Protein AF-A0A954BZ10-F1 (afdb_monomer_lite)

Structure (mmCIF, N/CA/C/O backbone):
data_AF-A0A954BZ10-F1
#
_entry.id   AF-A0A954BZ10-F1
#
loop_
_atom_site.group_PDB
_atom_site.id
_atom_site.type_symbol
_atom_site.label_atom_id
_atom_site.label_alt_id
_atom_site.label_comp_id
_atom_site.label_asym_id
_atom_site.label_entity_id
_atom_site.label_seq_id
_atom_site.pdbx_PDB_ins_code
_atom_site.Cartn_x
_atom_site.Cartn_y
_atom_site.Cartn_z
_atom_site.occupancy
_atom_site.B_iso_or_equiv
_atom_site.auth_seq_id
_atom_site.auth_comp_id
_atom_site.auth_asym_id
_atom_site.auth_atom_id
_atom_site.pdbx_PDB_model_num
ATOM 1 N N . ALA A 1 1 ? 4.985 4.394 29.159 1.00 48.72 1 ALA A N 1
ATOM 2 C CA . ALA A 1 1 ? 4.349 4.623 27.845 1.00 48.72 1 ALA A CA 1
ATOM 3 C C . ALA A 1 1 ? 5.362 4.494 26.701 1.00 48.72 1 ALA A C 1
ATOM 5 O O . ALA A 1 1 ? 5.058 3.805 25.740 1.00 48.72 1 ALA A O 1
ATOM 6 N N . GLU A 1 2 ? 6.576 5.050 26.818 1.00 39.31 2 GLU A N 1
ATOM 7 C CA . GLU A 1 2 ? 7.613 4.989 25.761 1.00 39.31 2 GLU A CA 1
ATOM 8 C C . GLU A 1 2 ? 8.123 3.576 25.414 1.00 39.31 2 GLU A C 1
ATOM 10 O O . GLU A 1 2 ? 8.458 3.310 24.263 1.00 39.31 2 GLU A O 1
ATOM 15 N N . SER A 1 3 ? 8.128 2.631 26.361 1.00 45.53 3 SER A N 1
ATOM 16 C CA . SER A 1 3 ? 8.615 1.262 26.116 1.00 45.53 3 SER A CA 1
ATOM 17 C C . SER A 1 3 ? 7.683 0.403 25.253 1.00 45.53 3 SER A C 1
ATOM 19 O O . SER A 1 3 ? 8.155 -0.507 24.574 1.00 45.53 3 SER A O 1
ATOM 21 N N . ALA A 1 4 ? 6.377 0.691 25.245 1.00 46.66 4 ALA A N 1
ATOM 22 C CA . ALA A 1 4 ? 5.392 -0.079 24.484 1.00 46.66 4 ALA A CA 1
ATOM 23 C C . ALA A 1 4 ? 5.441 0.253 22.983 1.00 46.66 4 ALA A C 1
ATOM 25 O O . ALA A 1 4 ? 5.361 -0.649 22.156 1.00 46.66 4 ALA A O 1
ATOM 26 N N . GLY A 1 5 ? 5.649 1.528 22.630 1.00 39.06 5 GLY A N 1
ATOM 27 C CA . GLY A 1 5 ? 5.794 1.959 21.233 1.00 39.06 5 GLY A CA 1
ATOM 28 C C . GLY A 1 5 ? 7.069 1.424 20.572 1.00 39.06 5 GLY A C 1
ATOM 29 O O . GLY A 1 5 ? 7.036 1.007 19.418 1.00 39.06 5 GLY A O 1
ATOM 30 N N . LEU A 1 6 ? 8.175 1.354 21.324 1.00 46.19 6 LEU A N 1
ATOM 31 C CA . LEU A 1 6 ? 9.434 0.758 20.858 1.00 46.19 6 LEU A CA 1
ATOM 32 C C . LEU A 1 6 ? 9.328 -0.762 20.659 1.00 46.19 6 LEU A C 1
ATOM 34 O O . LEU A 1 6 ? 9.855 -1.281 19.677 1.00 46.19 6 LEU A O 1
ATOM 38 N N . GLN A 1 7 ? 8.620 -1.469 21.546 1.00 48.34 7 GLN A N 1
ATOM 39 C CA . GLN A 1 7 ? 8.365 -2.907 21.390 1.00 48.34 7 GLN A CA 1
ATOM 40 C C . GLN A 1 7 ? 7.440 -3.211 20.210 1.00 48.34 7 GLN A C 1
ATOM 42 O O . GLN A 1 7 ? 7.713 -4.153 19.469 1.00 48.34 7 GLN A O 1
ATOM 47 N N . LEU A 1 8 ? 6.399 -2.397 19.993 1.00 51.78 8 LEU A N 1
ATOM 48 C CA . LEU A 1 8 ? 5.546 -2.523 18.810 1.00 51.78 8 LEU A CA 1
ATOM 49 C C . LEU A 1 8 ? 6.358 -2.285 17.532 1.00 51.78 8 LEU A C 1
ATOM 51 O O . LEU A 1 8 ? 6.256 -3.060 16.592 1.00 51.78 8 LEU A O 1
ATOM 55 N N . GLY A 1 9 ? 7.211 -1.256 17.518 1.00 50.16 9 GLY A N 1
ATOM 56 C CA . GLY A 1 9 ? 8.093 -0.964 16.390 1.00 50.16 9 GLY A CA 1
ATOM 57 C C . GLY A 1 9 ? 9.025 -2.129 16.049 1.00 50.16 9 GLY A C 1
ATOM 58 O O . GLY A 1 9 ? 9.097 -2.523 14.891 1.00 50.16 9 GLY A O 1
ATOM 59 N N . LEU A 1 10 ? 9.696 -2.716 17.046 1.00 55.81 10 LEU A N 1
ATOM 60 C CA . LEU A 1 10 ? 10.582 -3.874 16.856 1.00 55.81 10 LEU A CA 1
ATOM 61 C C . LEU A 1 10 ? 9.827 -5.116 16.357 1.00 55.81 10 LEU A C 1
ATOM 63 O O . LEU A 1 10 ? 10.264 -5.738 15.394 1.00 55.81 10 LEU A O 1
ATOM 67 N N . PHE A 1 11 ? 8.666 -5.428 16.942 1.00 58.47 11 PHE A N 1
ATOM 68 C CA . PHE A 1 11 ? 7.825 -6.548 16.506 1.00 58.47 11 PHE A CA 1
ATOM 69 C C . PHE A 1 11 ? 7.334 -6.379 15.061 1.00 58.47 11 PHE A C 1
ATOM 71 O O . PHE A 1 11 ? 7.326 -7.329 14.280 1.00 58.47 11 PHE A O 1
ATOM 78 N N . LEU A 1 12 ? 6.964 -5.152 14.686 1.00 57.97 12 LEU A N 1
ATOM 79 C CA . LEU A 1 12 ? 6.548 -4.823 13.328 1.00 57.97 12 LEU A CA 1
ATOM 80 C C . LEU A 1 12 ? 7.692 -4.979 12.331 1.00 57.97 12 LEU A C 1
ATOM 82 O O . LEU A 1 12 ? 7.481 -5.531 11.256 1.00 57.97 12 LEU A O 1
ATOM 86 N N . TRP A 1 13 ? 8.905 -4.554 12.685 1.00 58.84 13 TRP A N 1
ATOM 87 C CA . TRP A 1 13 ? 10.073 -4.742 11.826 1.00 58.84 13 TRP A CA 1
ATOM 88 C C . TRP A 1 13 ? 10.462 -6.212 11.670 1.00 58.84 13 TRP A C 1
ATOM 90 O O . TRP A 1 13 ? 10.790 -6.624 10.559 1.00 58.84 13 TRP A O 1
ATOM 100 N N . ASP A 1 14 ? 10.370 -7.013 12.730 1.00 64.19 14 ASP A N 1
ATOM 101 C CA . ASP A 1 14 ? 10.612 -8.456 12.652 1.00 64.19 14 ASP A CA 1
ATOM 102 C C . ASP A 1 14 ? 9.588 -9.157 11.748 1.00 64.19 14 ASP A C 1
ATOM 104 O O . ASP A 1 14 ? 9.970 -9.975 10.909 1.00 64.19 14 ASP A O 1
ATOM 108 N N . GLU A 1 15 ? 8.305 -8.793 11.836 1.00 63.66 15 GLU A N 1
ATOM 109 C CA . GLU A 1 15 ? 7.273 -9.346 10.952 1.00 63.66 15 GLU A CA 1
ATOM 110 C C . GLU A 1 15 ? 7.450 -8.873 9.499 1.00 63.66 15 GLU A C 1
ATOM 112 O O . GLU A 1 15 ? 7.326 -9.673 8.572 1.00 63.66 15 GLU A O 1
ATOM 117 N N . ILE A 1 16 ? 7.830 -7.612 9.268 1.00 62.31 16 ILE A N 1
ATOM 118 C CA . ILE A 1 16 ? 8.177 -7.104 7.930 1.00 62.31 16 ILE A CA 1
ATOM 119 C C . ILE A 1 16 ? 9.357 -7.887 7.344 1.00 62.31 16 ILE A C 1
ATOM 121 O O . ILE A 1 16 ? 9.285 -8.343 6.202 1.00 62.31 16 ILE A O 1
ATOM 125 N N . ASN A 1 17 ? 10.419 -8.099 8.126 1.00 64.62 17 ASN A N 1
ATOM 126 C CA . ASN A 1 17 ? 11.594 -8.866 7.707 1.00 64.62 17 ASN A CA 1
ATOM 127 C C . ASN A 1 17 ? 11.243 -10.334 7.424 1.00 64.62 17 ASN A C 1
ATOM 129 O O . ASN A 1 17 ? 11.745 -10.923 6.462 1.00 64.62 17 ASN A O 1
ATOM 133 N N . ARG A 1 18 ? 10.349 -10.927 8.221 1.00 65.75 18 ARG A N 1
ATOM 134 C CA . ARG A 1 18 ? 9.845 -12.291 8.020 1.00 65.75 18 ARG A CA 1
ATOM 135 C C . ARG A 1 18 ? 9.029 -12.415 6.733 1.00 65.75 18 ARG A C 1
ATOM 137 O O . ARG A 1 18 ? 9.209 -13.381 5.988 1.00 65.75 18 ARG A O 1
ATOM 144 N N . LEU A 1 19 ? 8.165 -11.441 6.449 1.00 61.50 19 LEU A N 1
ATOM 145 C CA . LEU A 1 19 ? 7.379 -11.385 5.214 1.00 61.50 19 LEU A CA 1
ATOM 146 C C . LEU A 1 19 ? 8.271 -11.172 3.983 1.00 61.50 19 LEU A C 1
ATOM 148 O O . LEU A 1 19 ? 8.040 -11.800 2.949 1.00 61.50 19 LEU A O 1
ATOM 152 N N . ASP A 1 20 ? 9.319 -10.358 4.111 1.00 61.06 20 ASP A N 1
ATOM 153 C CA . ASP A 1 20 ? 10.279 -10.095 3.039 1.00 61.0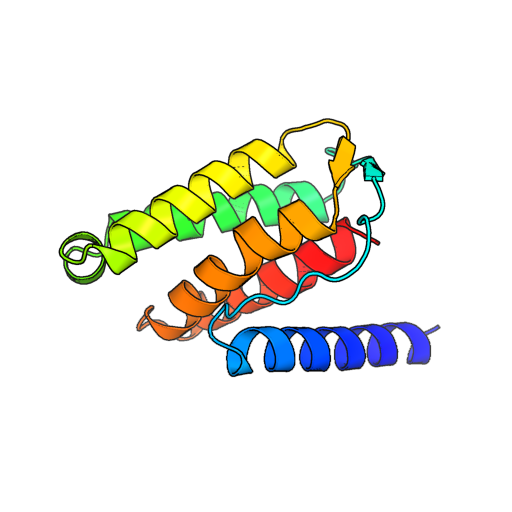6 20 ASP A CA 1
ATOM 154 C C . ASP A 1 20 ? 11.163 -11.315 2.712 1.00 61.06 20 ASP A C 1
ATOM 156 O O . ASP A 1 20 ? 11.442 -11.605 1.547 1.00 61.06 20 ASP A O 1
ATOM 160 N N . SER A 1 21 ? 11.555 -12.076 3.739 1.00 57.91 21 SER A N 1
ATOM 161 C CA . SER A 1 21 ? 12.445 -13.241 3.611 1.00 57.91 21 SER A CA 1
ATOM 162 C C . SER A 1 21 ? 11.772 -14.462 2.971 1.00 57.91 21 SER A C 1
ATOM 164 O O . SER A 1 21 ? 12.443 -15.276 2.340 1.00 57.91 21 SER A O 1
ATOM 166 N N . ASN A 1 22 ? 10.447 -14.597 3.096 1.00 53.66 22 ASN A N 1
ATOM 167 C CA . ASN A 1 22 ? 9.712 -15.771 2.609 1.00 53.66 22 ASN A CA 1
ATOM 168 C C . ASN A 1 22 ? 9.197 -15.653 1.164 1.00 53.66 22 ASN A C 1
ATOM 170 O O . ASN A 1 22 ? 8.545 -16.578 0.674 1.00 53.66 22 ASN A O 1
ATOM 174 N N . GLY A 1 23 ? 9.464 -14.546 0.459 1.00 48.47 23 GLY A N 1
ATOM 175 C CA . GLY A 1 23 ? 9.157 -14.413 -0.973 1.00 48.47 23 GLY A CA 1
ATOM 176 C C . GLY A 1 23 ? 7.693 -14.694 -1.349 1.00 48.47 23 GLY A C 1
ATOM 177 O O . GLY A 1 23 ? 7.422 -15.141 -2.461 1.00 48.47 23 GLY A O 1
ATOM 178 N N . GLY A 1 24 ? 6.751 -14.495 -0.420 1.00 51.91 24 GLY A N 1
ATOM 179 C CA . GLY A 1 24 ? 5.326 -14.764 -0.631 1.00 51.91 24 GLY A CA 1
ATOM 180 C C . GLY A 1 24 ? 4.922 -16.245 -0.678 1.00 51.91 24 GLY A C 1
ATOM 181 O O . GLY A 1 24 ? 3.781 -16.536 -1.036 1.00 51.91 24 GLY A O 1
ATOM 182 N N . LYS A 1 25 ? 5.797 -17.196 -0.317 1.00 42.25 25 LYS A N 1
ATOM 183 C CA . LYS A 1 25 ? 5.423 -18.618 -0.266 1.00 42.25 25 LYS A CA 1
ATOM 184 C C . LYS A 1 25 ? 4.582 -18.924 0.973 1.00 42.25 25 LYS A C 1
ATOM 186 O O . LYS A 1 25 ? 5.099 -19.154 2.060 1.00 42.25 25 LYS A O 1
ATOM 191 N N . GLU A 1 26 ? 3.272 -18.880 0.744 1.00 48.38 26 GLU A N 1
ATOM 192 C CA . GLU A 1 26 ? 2.222 -19.684 1.375 1.00 48.38 26 GLU A CA 1
ATOM 193 C C . GLU A 1 26 ? 2.393 -19.918 2.883 1.00 48.38 26 GLU A C 1
ATOM 195 O O . GLU A 1 26 ? 2.606 -21.025 3.370 1.00 48.38 26 GLU A O 1
ATOM 200 N N . HIS A 1 27 ? 2.246 -18.840 3.649 1.00 43.09 27 HIS A N 1
ATOM 201 C CA . HIS A 1 27 ? 1.807 -18.968 5.027 1.00 43.09 27 HIS A CA 1
ATOM 202 C C . HIS A 1 27 ? 0.275 -18.903 5.002 1.00 43.09 27 HIS A C 1
ATOM 204 O O . HIS A 1 27 ? -0.300 -17.887 4.601 1.00 43.09 27 HIS A O 1
ATOM 210 N N . VAL A 1 28 ? -0.398 -19.967 5.440 1.00 48.97 28 VAL A N 1
ATOM 211 C CA . VAL A 1 28 ? -1.806 -19.900 5.853 1.00 48.97 28 VAL A CA 1
ATOM 212 C C . VAL A 1 28 ? -1.837 -19.707 7.377 1.00 48.97 28 VAL A C 1
ATOM 214 O O . VAL A 1 28 ? -2.000 -20.691 8.090 1.00 48.97 28 VAL A O 1
ATOM 217 N N . PRO A 1 29 ? -1.636 -18.493 7.935 1.00 48.31 29 PRO A N 1
ATOM 218 C CA . PRO A 1 29 ? -1.927 -18.252 9.341 1.00 48.31 29 PRO A CA 1
ATOM 219 C C . PRO A 1 29 ? -3.345 -17.695 9.498 1.00 48.31 29 PRO A C 1
ATOM 221 O O . PRO A 1 29 ? -3.833 -17.005 8.607 1.00 48.31 29 PRO A O 1
ATOM 224 N N . GLU A 1 30 ? -3.953 -18.063 10.623 1.00 51.00 30 GLU A N 1
ATOM 225 C CA . GLU A 1 30 ? -5.163 -17.590 11.313 1.00 51.00 30 GLU A CA 1
ATOM 226 C C . GLU A 1 30 ? -6.214 -16.779 10.538 1.00 51.00 30 GLU A C 1
ATOM 228 O O . GLU A 1 30 ? -5.928 -15.824 9.819 1.00 51.00 30 GLU A O 1
ATOM 233 N N . ILE A 1 31 ? -7.480 -17.149 10.765 1.00 55.75 31 ILE A N 1
ATOM 234 C CA . ILE A 1 31 ? -8.673 -16.370 10.421 1.00 55.75 31 ILE A CA 1
ATOM 235 C C . ILE A 1 31 ? -8.450 -14.949 10.959 1.00 55.75 31 ILE A C 1
ATOM 237 O O . ILE A 1 31 ? -8.635 -14.704 12.147 1.00 55.75 31 ILE A O 1
ATOM 241 N N . GLY A 1 32 ? -7.958 -14.044 10.106 1.00 62.50 32 GLY A N 1
ATOM 242 C CA . GLY A 1 32 ? -7.517 -12.722 10.546 1.00 62.50 32 GLY A CA 1
ATOM 243 C C . GLY A 1 32 ? -8.663 -11.976 11.220 1.00 62.50 32 GLY A C 1
ATOM 244 O O . GLY A 1 32 ? -9.826 -12.155 10.840 1.00 62.50 32 GLY A O 1
ATOM 245 N N . ARG A 1 33 ? -8.355 -11.140 12.212 1.00 85.00 33 ARG A N 1
ATOM 246 C CA . ARG A 1 33 ? -9.372 -10.316 12.864 1.00 85.00 33 ARG A CA 1
ATOM 247 C C . ARG A 1 33 ? -10.037 -9.404 11.831 1.00 85.00 33 ARG A C 1
ATOM 249 O O . ARG A 1 33 ? -9.371 -8.816 10.977 1.00 85.00 33 ARG A O 1
ATOM 256 N N . VAL A 1 34 ? -11.361 -9.285 11.914 1.00 89.25 34 VAL A N 1
ATOM 257 C CA . VAL A 1 34 ? -12.093 -8.240 11.193 1.00 89.25 34 VAL A CA 1
ATOM 258 C C . VAL A 1 34 ? -12.006 -6.960 12.016 1.00 89.25 34 VAL A C 1
ATOM 260 O O . VAL A 1 34 ? -12.414 -6.942 13.179 1.00 89.25 34 VAL A O 1
ATOM 263 N N . VAL A 1 35 ? -11.453 -5.908 11.424 1.00 90.31 35 VAL A N 1
ATOM 264 C CA . VAL A 1 35 ? -11.263 -4.598 12.056 1.00 90.31 35 VAL A CA 1
ATOM 265 C C . VAL A 1 35 ? -12.060 -3.539 11.308 1.00 90.31 35 VAL A C 1
ATOM 267 O O . VAL A 1 35 ? -12.162 -3.588 10.083 1.00 90.31 35 VAL A O 1
ATOM 270 N N . ALA A 1 36 ? -12.656 -2.605 12.048 1.00 92.19 36 ALA A N 1
ATOM 271 C CA . ALA A 1 36 ? -13.308 -1.436 11.470 1.00 92.19 36 ALA A CA 1
ATOM 272 C C . ALA A 1 36 ? -12.256 -0.355 11.211 1.00 92.19 36 ALA A C 1
ATOM 274 O O . ALA A 1 36 ? -11.443 -0.073 12.090 1.00 92.19 36 ALA A O 1
ATOM 275 N N . LEU A 1 37 ? -12.269 0.239 10.020 1.00 90.25 37 LEU A N 1
ATOM 276 C CA . LEU A 1 37 ? -11.310 1.277 9.654 1.00 90.25 37 LEU A CA 1
ATOM 277 C C . LEU A 1 37 ? -11.868 2.657 10.003 1.00 90.25 37 LEU A C 1
ATOM 279 O O . LEU A 1 37 ? -12.892 3.075 9.461 1.00 90.25 37 LEU A O 1
ATOM 283 N N . ASP A 1 38 ? -11.169 3.395 10.866 1.00 89.88 38 ASP A N 1
ATOM 284 C CA . ASP A 1 38 ? -11.463 4.811 11.078 1.00 89.88 38 ASP A CA 1
ATOM 285 C C . ASP A 1 38 ? -10.950 5.632 9.890 1.00 89.88 38 ASP A C 1
ATOM 287 O O . ASP A 1 38 ? -9.780 6.014 9.817 1.00 89.88 38 ASP A O 1
ATOM 291 N N . ARG A 1 39 ? -11.854 5.934 8.955 1.00 89.00 39 ARG A N 1
ATOM 292 C CA . ARG A 1 39 ? -11.544 6.725 7.756 1.00 89.00 39 ARG A CA 1
ATOM 293 C C . ARG A 1 39 ? -11.243 8.197 8.024 1.00 89.00 39 ARG A C 1
ATOM 295 O O . ARG A 1 39 ? -10.844 8.905 7.101 1.00 89.00 39 ARG A O 1
ATOM 302 N N . THR A 1 40 ? -11.476 8.666 9.246 1.00 90.44 40 THR A N 1
ATOM 303 C CA . THR A 1 40 ? -11.170 10.039 9.655 1.00 90.44 40 THR A CA 1
ATOM 304 C C . THR A 1 40 ? -9.796 10.158 10.305 1.00 90.44 40 THR A C 1
ATOM 306 O O . THR A 1 40 ? -9.285 11.271 10.431 1.00 90.44 40 THR A O 1
ATOM 309 N N . SER A 1 41 ? -9.174 9.026 10.655 1.00 90.56 41 SER A N 1
ATOM 310 C CA . SER A 1 41 ? -7.816 8.996 11.189 1.00 90.56 41 SER A CA 1
ATOM 311 C C . SER A 1 41 ? -6.796 9.505 10.168 1.00 90.56 41 SER A C 1
ATOM 313 O O . SER A 1 41 ? -6.896 9.253 8.960 1.00 90.56 41 SER A O 1
ATOM 315 N N . SER A 1 42 ? -5.776 10.206 10.662 1.00 90.00 42 SER A N 1
ATOM 316 C CA . SER A 1 42 ? -4.622 10.627 9.861 1.00 90.00 42 SER A CA 1
ATOM 317 C C . SER A 1 42 ? -3.935 9.437 9.194 1.00 90.00 42 SER A C 1
ATOM 319 O O . SER A 1 42 ? -3.572 9.498 8.024 1.00 90.00 42 SER A O 1
ATOM 321 N N . GLU A 1 43 ? -3.823 8.329 9.918 1.00 88.50 43 GLU A N 1
ATOM 322 C CA . GLU A 1 43 ? -3.181 7.092 9.501 1.00 88.50 43 GLU A CA 1
ATOM 323 C C . GLU A 1 43 ? -3.871 6.501 8.273 1.00 88.50 43 GLU A C 1
ATOM 325 O O . GLU A 1 43 ? -3.200 6.131 7.310 1.00 88.50 43 GLU A O 1
ATOM 330 N N . TYR A 1 44 ? -5.207 6.464 8.267 1.00 91.94 44 TYR A N 1
ATOM 331 C CA . TYR A 1 44 ? -5.973 6.016 7.109 1.00 91.94 44 TYR A CA 1
ATOM 332 C C . TYR A 1 44 ? -5.721 6.900 5.883 1.00 91.94 44 TYR A C 1
ATOM 334 O O . TYR A 1 44 ? -5.448 6.390 4.793 1.00 91.94 44 TYR A O 1
ATOM 342 N N . VAL A 1 45 ? -5.803 8.224 6.058 1.00 92.75 45 VAL A N 1
ATOM 343 C CA . VAL A 1 45 ? -5.625 9.195 4.967 1.00 92.75 45 VAL A CA 1
ATOM 344 C C . VAL A 1 45 ? -4.223 9.089 4.369 1.00 92.75 45 VAL A C 1
ATOM 346 O O . VAL A 1 45 ? -4.068 9.089 3.145 1.00 92.75 45 VAL A O 1
ATOM 349 N N . GLU A 1 46 ? -3.208 8.948 5.216 1.00 91.31 46 GLU A N 1
ATOM 350 C CA . GLU A 1 46 ? -1.821 8.789 4.795 1.00 91.31 46 GLU A CA 1
ATOM 351 C C . GLU A 1 46 ? -1.596 7.458 4.073 1.00 91.31 46 GLU A C 1
ATOM 353 O O . GLU A 1 46 ? -1.038 7.462 2.978 1.00 91.31 46 GLU A O 1
ATOM 358 N N . VAL A 1 47 ? -2.086 6.331 4.606 1.00 92.62 47 VAL A N 1
ATOM 359 C CA . VAL A 1 47 ? -1.976 5.024 3.931 1.00 92.62 47 VAL A CA 1
ATOM 360 C C . VAL A 1 47 ? -2.649 5.064 2.555 1.00 92.62 47 VAL A C 1
ATOM 362 O O . VAL A 1 47 ? -2.049 4.646 1.567 1.00 92.62 47 VAL A O 1
ATOM 365 N N . GLN A 1 48 ? -3.859 5.620 2.454 1.00 93.94 48 GLN A N 1
ATOM 366 C CA . GLN A 1 48 ? -4.568 5.799 1.180 1.00 93.94 48 GLN A CA 1
ATOM 367 C C . GLN A 1 48 ? -3.773 6.644 0.179 1.00 93.94 48 GLN A C 1
ATOM 369 O O . GLN A 1 48 ? -3.587 6.251 -0.979 1.00 93.94 48 GLN A O 1
ATOM 374 N N . SER A 1 49 ? -3.310 7.815 0.621 1.00 93.19 49 SER A N 1
ATOM 375 C CA . SER A 1 49 ? -2.553 8.748 -0.213 1.00 93.19 49 SER A CA 1
ATOM 376 C C . SER A 1 49 ? -1.267 8.106 -0.725 1.00 93.19 49 SER A C 1
ATOM 378 O O . SER A 1 49 ? -0.973 8.149 -1.921 1.00 93.19 49 SER A O 1
ATOM 380 N N . GLU A 1 50 ? -0.527 7.446 0.157 1.00 92.38 50 GLU A N 1
ATOM 381 C CA . GLU A 1 50 ? 0.779 6.901 -0.174 1.00 92.38 50 GLU A CA 1
ATOM 382 C C . GLU A 1 50 ? 0.707 5.613 -1.003 1.00 92.38 50 GLU A C 1
ATOM 384 O O . GLU A 1 50 ? 1.506 5.432 -1.926 1.00 92.38 50 GLU A O 1
ATOM 389 N N . VAL A 1 51 ? -0.294 4.749 -0.788 1.00 94.69 51 VAL A N 1
ATOM 390 C CA . VAL A 1 51 ? -0.563 3.619 -1.699 1.00 94.69 51 VAL A CA 1
ATOM 391 C C . VAL A 1 51 ? -0.876 4.145 -3.103 1.00 94.69 51 VAL A C 1
ATOM 393 O O . VAL A 1 51 ? -0.323 3.660 -4.093 1.00 94.69 51 VAL A O 1
ATOM 396 N N . LYS A 1 52 ? -1.697 5.197 -3.214 1.00 95.19 52 LYS A N 1
ATOM 397 C CA . LYS A 1 52 ? -2.008 5.839 -4.500 1.00 95.19 52 LYS A CA 1
ATOM 398 C C . LYS A 1 52 ? -0.771 6.461 -5.156 1.00 95.19 52 LYS A C 1
ATOM 400 O O . LYS A 1 52 ? -0.605 6.338 -6.373 1.00 95.19 52 LYS A O 1
ATOM 405 N N . ASN A 1 53 ? 0.092 7.113 -4.381 1.00 93.31 53 ASN A N 1
ATOM 406 C CA . ASN A 1 53 ? 1.344 7.683 -4.879 1.00 93.31 53 ASN A CA 1
ATOM 407 C C . ASN A 1 53 ? 2.301 6.591 -5.364 1.00 93.31 53 ASN A C 1
ATOM 409 O O . ASN A 1 53 ? 2.852 6.718 -6.457 1.00 93.31 53 ASN A O 1
ATOM 413 N N . THR A 1 54 ? 2.414 5.489 -4.620 1.00 93.19 54 THR A N 1
ATOM 414 C CA . THR A 1 54 ? 3.231 4.327 -4.992 1.00 93.19 54 THR A CA 1
ATOM 415 C C . THR A 1 54 ? 2.765 3.735 -6.322 1.00 93.19 54 THR A C 1
ATOM 417 O O . THR A 1 54 ? 3.576 3.554 -7.228 1.00 93.19 54 THR A O 1
ATOM 420 N N . ILE A 1 55 ? 1.453 3.533 -6.499 1.00 94.56 55 ILE A N 1
ATOM 421 C CA . ILE A 1 55 ? 0.873 3.066 -7.771 1.00 94.56 55 ILE A CA 1
ATOM 422 C C . ILE A 1 55 ? 1.215 4.025 -8.918 1.00 94.56 55 ILE A C 1
ATOM 424 O O . ILE A 1 55 ? 1.621 3.584 -9.993 1.00 94.56 55 ILE A O 1
ATOM 428 N N . ARG A 1 56 ? 1.057 5.342 -8.713 1.00 93.75 56 ARG A N 1
ATOM 429 C CA . ARG A 1 56 ? 1.358 6.347 -9.747 1.00 93.75 56 ARG A CA 1
ATOM 430 C C . ARG A 1 56 ? 2.830 6.302 -10.153 1.00 93.75 56 ARG A C 1
ATOM 432 O O . ARG A 1 56 ? 3.122 6.297 -11.343 1.00 93.75 56 ARG A O 1
ATOM 439 N N . MET A 1 57 ? 3.727 6.262 -9.175 1.00 91.62 57 MET A N 1
ATOM 440 C CA . MET A 1 57 ? 5.167 6.203 -9.397 1.00 91.62 57 MET A CA 1
ATOM 441 C C . MET A 1 57 ? 5.562 4.919 -10.140 1.00 91.62 57 MET A C 1
ATOM 443 O O . MET A 1 57 ? 6.271 4.997 -11.140 1.00 91.62 57 MET A O 1
ATOM 447 N N . MET A 1 58 ? 5.048 3.755 -9.732 1.00 90.94 58 MET A N 1
ATOM 448 C CA . MET A 1 58 ? 5.322 2.492 -10.430 1.00 90.94 58 MET A CA 1
ATOM 449 C C . MET A 1 58 ? 4.804 2.500 -11.872 1.00 90.94 58 MET A C 1
ATOM 451 O O . MET A 1 58 ? 5.480 2.003 -12.764 1.00 90.94 58 MET A O 1
ATOM 455 N N . ARG A 1 59 ? 3.637 3.109 -12.123 1.00 92.00 59 ARG A N 1
ATOM 456 C CA . ARG A 1 59 ? 3.095 3.277 -13.482 1.00 92.00 59 ARG A CA 1
ATOM 457 C C . ARG A 1 59 ? 3.915 4.217 -14.356 1.00 92.00 59 ARG A C 1
ATOM 459 O O . ARG A 1 59 ? 3.915 4.051 -15.570 1.00 92.00 59 ARG A O 1
ATOM 466 N N . SER A 1 60 ? 4.562 5.218 -13.762 1.00 90.12 60 SER A N 1
ATOM 467 C CA . SER A 1 60 ? 5.444 6.132 -14.496 1.00 90.12 60 SER A CA 1
ATOM 468 C C . SER A 1 60 ? 6.813 5.531 -14.815 1.00 90.12 60 SER A C 1
ATOM 470 O O . SER A 1 60 ? 7.546 6.099 -15.622 1.00 90.12 60 SER A O 1
ATOM 472 N N . ASP A 1 61 ? 7.157 4.393 -14.208 1.00 88.31 61 ASP A N 1
ATOM 473 C CA . ASP A 1 61 ? 8.395 3.679 -14.486 1.00 88.31 61 ASP A CA 1
ATOM 474 C C . ASP A 1 61 ? 8.189 2.663 -15.623 1.00 88.31 61 ASP A C 1
ATOM 476 O O . ASP A 1 61 ? 7.605 1.587 -15.454 1.00 88.31 61 ASP A O 1
ATOM 480 N N . ASN A 1 62 ? 8.689 3.022 -16.806 1.00 83.56 62 ASN A N 1
ATOM 481 C CA . ASN A 1 62 ? 8.589 2.196 -18.008 1.00 83.56 62 ASN A CA 1
ATOM 482 C C . ASN A 1 62 ? 9.277 0.830 -17.853 1.00 83.56 62 ASN A C 1
ATOM 484 O O . ASN A 1 62 ? 8.829 -0.137 -18.468 1.00 83.56 62 ASN A O 1
ATOM 488 N N . GLU A 1 63 ? 10.346 0.730 -17.056 1.00 86.25 63 GLU A N 1
ATOM 489 C CA . GLU A 1 63 ? 11.051 -0.539 -16.853 1.00 86.25 63 GLU A CA 1
ATOM 490 C C . GLU A 1 63 ? 10.200 -1.502 -16.019 1.00 86.25 63 GLU A C 1
ATOM 492 O O . GLU A 1 63 ? 10.105 -2.686 -16.346 1.00 86.25 63 GLU A O 1
ATOM 497 N N . LEU A 1 64 ? 9.524 -0.999 -14.981 1.00 85.50 64 LEU A N 1
ATOM 498 C CA . LEU A 1 64 ? 8.641 -1.819 -14.146 1.00 85.50 64 LEU A CA 1
ATOM 499 C C . LEU A 1 64 ? 7.418 -2.295 -14.933 1.00 85.50 64 LEU A C 1
ATOM 501 O O . LEU A 1 64 ? 7.079 -3.480 -14.884 1.00 85.50 64 LEU A O 1
ATOM 505 N N . MET A 1 65 ? 6.805 -1.399 -15.709 1.00 87.62 65 MET A N 1
ATOM 506 C CA . MET A 1 65 ? 5.629 -1.701 -16.533 1.00 87.62 65 MET A CA 1
ATOM 507 C C . MET A 1 65 ? 5.907 -2.688 -17.672 1.00 87.62 65 MET A C 1
ATOM 509 O O . MET A 1 65 ? 4.987 -3.367 -18.126 1.00 87.62 65 MET A O 1
ATOM 513 N N . ALA A 1 66 ? 7.156 -2.799 -18.128 1.00 88.06 66 ALA A N 1
ATOM 514 C CA . ALA A 1 66 ? 7.540 -3.740 -19.179 1.00 88.06 66 ALA A CA 1
ATOM 515 C C . ALA A 1 66 ? 7.583 -5.205 -18.702 1.00 88.06 66 ALA A C 1
ATOM 517 O O . ALA A 1 66 ? 7.709 -6.115 -19.524 1.00 88.06 66 ALA A O 1
ATOM 518 N N . THR A 1 67 ? 7.485 -5.455 -17.392 1.00 90.31 67 THR A N 1
ATOM 519 C CA . THR A 1 67 ? 7.581 -6.802 -16.816 1.00 90.31 67 THR A CA 1
ATOM 520 C C . THR A 1 67 ? 6.215 -7.331 -16.359 1.00 90.31 67 THR A C 1
ATOM 522 O O . THR A 1 67 ? 5.440 -6.587 -15.751 1.00 90.31 67 THR A O 1
ATOM 525 N N . PRO A 1 68 ? 5.915 -8.630 -16.565 1.00 91.00 68 PRO A N 1
ATOM 526 C CA . PRO A 1 68 ? 4.705 -9.246 -16.016 1.00 91.00 68 PRO A CA 1
ATOM 527 C C . PRO A 1 68 ? 4.613 -9.132 -14.490 1.00 91.00 68 PRO A C 1
ATOM 529 O O . PRO A 1 68 ? 3.531 -8.909 -13.953 1.00 91.00 68 PRO A O 1
ATOM 532 N N . GLU A 1 69 ? 5.750 -9.234 -13.792 1.00 91.06 69 GLU A N 1
ATOM 533 C CA . GLU A 1 69 ? 5.810 -9.076 -12.337 1.00 91.06 69 GLU A CA 1
ATOM 534 C C . GLU A 1 69 ? 5.410 -7.656 -11.912 1.00 91.06 69 GLU A C 1
ATOM 536 O O . GLU A 1 69 ? 4.582 -7.504 -11.019 1.00 91.06 69 GLU A O 1
ATOM 541 N N . GLY A 1 70 ? 5.926 -6.611 -12.569 1.00 90.44 70 GLY A N 1
ATOM 542 C CA . GLY A 1 70 ? 5.561 -5.227 -12.257 1.00 90.44 70 GLY A CA 1
ATOM 543 C C . GLY A 1 70 ? 4.077 -4.941 -12.487 1.00 90.44 70 GLY A C 1
ATOM 544 O O . GLY A 1 70 ? 3.424 -4.357 -11.620 1.00 90.44 70 GLY A O 1
ATOM 545 N N . ALA A 1 71 ? 3.512 -5.428 -13.597 1.00 90.31 71 ALA A N 1
ATOM 546 C CA . ALA A 1 71 ? 2.076 -5.333 -13.861 1.00 90.31 71 ALA A CA 1
ATOM 547 C C . ALA A 1 71 ? 1.243 -6.049 -12.781 1.00 90.31 71 ALA A C 1
ATOM 549 O O . ALA A 1 71 ? 0.255 -5.495 -12.295 1.00 90.31 71 ALA A O 1
ATOM 550 N N . GLN A 1 72 ? 1.673 -7.242 -12.356 1.00 92.81 72 GLN A N 1
ATOM 551 C CA . GLN A 1 72 ? 1.039 -7.979 -11.265 1.00 92.81 72 GLN A CA 1
ATOM 552 C C . GLN A 1 72 ? 1.093 -7.197 -9.945 1.00 92.81 72 GLN A C 1
ATOM 554 O O . GLN A 1 72 ? 0.064 -7.052 -9.290 1.00 92.81 72 GLN A O 1
ATOM 559 N N . ARG A 1 73 ? 2.253 -6.650 -9.554 1.00 93.88 73 ARG A N 1
ATOM 560 C CA . ARG A 1 73 ? 2.382 -5.891 -8.295 1.00 93.88 73 ARG A CA 1
ATOM 561 C C . ARG A 1 73 ? 1.517 -4.639 -8.275 1.00 93.88 73 ARG A C 1
ATOM 563 O O . ARG A 1 73 ? 0.948 -4.314 -7.239 1.00 93.88 73 ARG A O 1
ATOM 570 N N . ILE A 1 74 ? 1.368 -3.959 -9.409 1.00 94.12 74 ILE A N 1
ATOM 571 C CA . ILE A 1 74 ? 0.451 -2.818 -9.516 1.00 94.12 74 ILE A CA 1
ATOM 572 C C . ILE A 1 74 ? -0.997 -3.271 -9.331 1.00 94.12 74 ILE A C 1
ATOM 574 O O . ILE A 1 74 ? -1.728 -2.633 -8.578 1.00 94.12 74 ILE A O 1
ATOM 578 N N . ALA A 1 75 ? -1.402 -4.378 -9.959 1.00 93.62 75 ALA A N 1
ATOM 579 C CA . ALA A 1 75 ? -2.746 -4.922 -9.786 1.00 93.62 75 ALA A CA 1
ATOM 580 C C . ALA A 1 75 ? -3.021 -5.330 -8.325 1.00 93.62 75 ALA A C 1
ATOM 582 O O . ALA A 1 75 ? -4.102 -5.058 -7.805 1.00 93.62 75 ALA A O 1
ATOM 583 N N . GLU A 1 76 ? -2.037 -5.917 -7.637 1.00 93.19 76 GLU A N 1
ATOM 584 C CA . GLU A 1 76 ? -2.123 -6.235 -6.205 1.00 93.19 76 GLU A CA 1
ATOM 585 C C . GLU A 1 76 ? -2.277 -4.966 -5.347 1.00 93.19 76 GLU A C 1
ATOM 587 O O . GLU A 1 76 ? -3.141 -4.924 -4.471 1.00 93.19 76 GLU A O 1
ATOM 592 N N . LEU A 1 77 ? -1.513 -3.899 -5.625 1.00 95.38 77 LEU A N 1
ATOM 593 C CA . LEU A 1 77 ? -1.667 -2.612 -4.930 1.00 95.38 77 LEU A CA 1
ATOM 594 C C . LEU A 1 77 ? -3.038 -1.983 -5.175 1.00 95.38 77 LEU A C 1
ATOM 596 O O . LEU A 1 77 ? -3.626 -1.425 -4.252 1.00 95.38 77 LEU A O 1
ATOM 600 N N . GLU A 1 78 ? -3.562 -2.070 -6.397 1.00 95.44 78 GLU A N 1
ATOM 601 C CA . GLU A 1 78 ? -4.900 -1.574 -6.713 1.00 95.44 78 GLU A CA 1
ATOM 602 C C . GLU A 1 78 ? -5.978 -2.359 -5.972 1.00 95.44 78 GLU A C 1
ATOM 604 O O . GLU A 1 78 ? -6.822 -1.746 -5.321 1.00 95.44 78 GLU A O 1
ATOM 609 N N . ALA A 1 79 ? -5.907 -3.691 -5.983 1.00 93.88 79 ALA A N 1
ATOM 610 C CA . ALA A 1 79 ? -6.815 -4.538 -5.218 1.00 93.88 79 ALA A CA 1
ATOM 611 C C . ALA A 1 79 ? -6.737 -4.229 -3.715 1.00 93.88 79 ALA A C 1
ATOM 613 O O . ALA A 1 79 ? -7.761 -4.063 -3.056 1.00 93.88 79 ALA A O 1
ATOM 614 N N . GLY A 1 80 ? -5.527 -4.075 -3.177 1.00 93.56 80 GLY A N 1
ATOM 615 C CA . GLY A 1 80 ? -5.307 -3.701 -1.785 1.00 93.56 80 GLY A CA 1
ATOM 616 C C . GLY A 1 80 ? -5.872 -2.324 -1.430 1.00 93.56 80 GLY A C 1
ATOM 617 O O . GLY A 1 80 ? -6.478 -2.164 -0.371 1.00 93.56 80 GLY A O 1
ATOM 618 N N . LYS A 1 81 ? -5.744 -1.344 -2.331 1.00 94.62 81 LYS A N 1
ATOM 619 C CA . LYS A 1 81 ? -6.332 -0.003 -2.189 1.00 94.62 81 LYS A CA 1
ATOM 620 C C . LYS A 1 81 ? -7.863 -0.050 -2.172 1.00 94.62 81 LYS A C 1
ATOM 622 O O . LYS A 1 81 ? -8.482 0.740 -1.466 1.00 94.62 81 LYS A O 1
ATOM 627 N N . GLU A 1 82 ? -8.483 -0.937 -2.949 1.00 93.88 82 GLU A N 1
ATOM 628 C CA . GLU A 1 82 ? -9.935 -1.159 -2.889 1.00 93.88 82 GLU A CA 1
ATOM 629 C C . GLU A 1 82 ? -10.346 -1.887 -1.600 1.00 93.88 82 GLU A C 1
ATOM 631 O O . GLU A 1 82 ? -11.337 -1.513 -0.979 1.00 93.88 82 GLU A O 1
ATOM 636 N N . LEU A 1 83 ? -9.560 -2.860 -1.124 1.00 91.69 83 LEU A N 1
ATOM 637 C CA . LEU A 1 83 ? -9.846 -3.562 0.134 1.00 91.69 83 LEU A CA 1
ATOM 638 C C . LEU A 1 83 ? -9.912 -2.608 1.329 1.00 91.69 83 LEU A C 1
ATOM 640 O O . LEU A 1 83 ? -10.851 -2.681 2.118 1.00 91.69 83 LEU A O 1
ATOM 644 N N . ILE A 1 84 ? -8.956 -1.685 1.452 1.00 92.50 84 ILE A N 1
ATOM 645 C CA . ILE A 1 84 ? -8.941 -0.719 2.561 1.00 92.50 84 ILE A CA 1
ATOM 646 C C . ILE A 1 84 ? -10.026 0.360 2.437 1.00 92.50 84 ILE A C 1
ATOM 648 O O . ILE A 1 84 ? -10.205 1.137 3.364 1.00 92.50 84 ILE A O 1
ATOM 652 N N . GLN A 1 85 ? -10.771 0.425 1.328 1.00 92.38 85 GLN A N 1
ATOM 653 C CA . GLN A 1 85 ? -11.939 1.303 1.215 1.00 92.38 85 GLN A CA 1
ATOM 654 C C . GLN A 1 85 ? -13.201 0.706 1.838 1.00 92.38 85 GLN A C 1
ATOM 656 O O . GLN A 1 85 ? -14.204 1.404 1.877 1.00 92.38 85 GLN A O 1
ATOM 661 N N . ALA A 1 86 ? -13.199 -0.538 2.325 1.00 89.88 86 ALA A N 1
ATOM 662 C CA . ALA A 1 86 ? -14.345 -1.107 3.036 1.00 89.88 86 ALA A CA 1
ATOM 663 C C . ALA A 1 86 ? -14.485 -0.526 4.458 1.00 89.88 86 ALA A C 1
ATOM 665 O O . ALA A 1 86 ? -13.543 0.054 4.995 1.00 89.88 86 ALA A O 1
ATOM 666 N N . ASP A 1 87 ? -15.678 -0.595 5.064 1.00 87.31 87 ASP A N 1
ATOM 667 C CA . ASP A 1 87 ? -15.882 -0.127 6.454 1.00 87.31 87 ASP A CA 1
ATOM 668 C C . ASP A 1 87 ? -15.202 -1.073 7.453 1.00 87.31 87 ASP A C 1
ATOM 670 O O . ASP A 1 87 ? -14.729 -0.665 8.513 1.00 87.31 87 ASP A O 1
ATOM 674 N N . GLN A 1 88 ? -15.147 -2.354 7.086 1.00 90.88 88 GLN A N 1
ATOM 675 C CA . GLN A 1 88 ? -14.522 -3.423 7.842 1.00 90.88 88 GLN A CA 1
ATOM 676 C C . GLN A 1 88 ? -13.658 -4.271 6.920 1.00 90.88 88 GLN A C 1
ATOM 678 O O . GLN A 1 88 ? -14.051 -4.579 5.794 1.00 90.88 88 GLN A O 1
ATOM 683 N N . VAL A 1 89 ? -12.494 -4.680 7.413 1.00 91.38 89 VAL A N 1
ATOM 684 C CA . VAL A 1 89 ? -11.529 -5.468 6.647 1.00 91.38 89 VAL A CA 1
ATOM 685 C C . VAL A 1 89 ? -10.984 -6.614 7.477 1.00 91.38 89 VAL A C 1
ATOM 687 O O . VAL A 1 89 ? -10.818 -6.499 8.687 1.00 91.38 89 VAL A O 1
ATOM 690 N N . ASN A 1 90 ? -10.668 -7.727 6.820 1.00 90.75 90 ASN A N 1
ATOM 691 C CA . ASN A 1 90 ? -9.857 -8.769 7.434 1.00 90.75 90 ASN A CA 1
ATOM 692 C C . ASN A 1 90 ? -8.389 -8.322 7.415 1.00 90.75 90 ASN A C 1
ATOM 694 O O . ASN A 1 90 ? -7.811 -8.162 6.337 1.00 90.75 90 ASN A O 1
ATOM 698 N N . GLU A 1 91 ? -7.776 -8.142 8.587 1.00 88.88 91 GLU A N 1
ATOM 699 C CA . GLU A 1 91 ? -6.398 -7.641 8.688 1.00 88.88 91 GLU A CA 1
ATOM 700 C C . GLU A 1 91 ? -5.395 -8.504 7.906 1.00 88.88 91 GLU A C 1
ATOM 702 O O . GLU A 1 91 ? -4.467 -7.991 7.282 1.00 88.88 91 GLU A O 1
ATOM 707 N N . GLY A 1 92 ? -5.595 -9.826 7.905 1.00 87.31 92 GLY A N 1
ATOM 708 C CA . GLY A 1 92 ? -4.687 -10.787 7.296 1.00 87.31 92 GLY A CA 1
ATOM 709 C C . GLY A 1 92 ? -4.764 -10.725 5.778 1.00 87.31 92 GLY A C 1
ATOM 710 O O . GLY A 1 92 ? -3.738 -10.833 5.107 1.00 87.31 92 GLY A O 1
ATOM 711 N N . LEU A 1 93 ? -5.966 -10.500 5.243 1.00 87.94 93 LEU A N 1
ATOM 712 C CA . LEU A 1 93 ? -6.182 -10.276 3.818 1.00 87.94 93 LEU A CA 1
ATOM 713 C C . LEU A 1 93 ? -5.536 -8.964 3.362 1.00 87.94 93 LEU A C 1
ATOM 715 O O . LEU A 1 93 ? -4.838 -8.951 2.347 1.00 87.94 93 LEU A O 1
ATOM 719 N N . VAL A 1 94 ? -5.714 -7.881 4.125 1.00 90.88 94 VAL A N 1
ATOM 720 C CA . VAL A 1 94 ? -5.103 -6.581 3.809 1.00 90.88 94 VAL A CA 1
ATOM 721 C C . VAL A 1 94 ? -3.580 -6.690 3.815 1.00 90.88 94 VAL A C 1
ATOM 723 O O . VAL A 1 94 ? -2.942 -6.324 2.828 1.00 90.88 94 VAL A O 1
ATOM 726 N N . LYS A 1 95 ? -2.993 -7.266 4.873 1.00 89.88 95 LYS A N 1
ATOM 727 C CA . LYS A 1 95 ? -1.539 -7.461 4.985 1.00 89.88 95 LYS A CA 1
ATOM 728 C C . LYS A 1 95 ? -0.991 -8.293 3.819 1.00 89.88 95 LYS A C 1
ATOM 730 O O . LYS A 1 95 ? -0.021 -7.884 3.191 1.00 89.88 95 LYS A O 1
ATOM 735 N N . ARG A 1 96 ? -1.634 -9.411 3.461 1.00 86.44 96 ARG A N 1
ATOM 736 C CA . ARG A 1 96 ? -1.196 -10.270 2.339 1.00 86.44 96 ARG A CA 1
ATOM 737 C C . ARG A 1 96 ? -1.320 -9.612 0.971 1.00 86.44 96 ARG A C 1
ATOM 739 O O . ARG A 1 96 ? -0.535 -9.934 0.088 1.00 86.44 96 ARG A O 1
ATOM 746 N N . THR A 1 97 ? -2.290 -8.720 0.800 1.00 90.81 97 THR A N 1
ATOM 747 C CA . THR A 1 97 ? -2.529 -8.058 -0.488 1.00 90.81 97 THR A CA 1
ATOM 748 C C . THR A 1 97 ? -1.624 -6.841 -0.671 1.00 90.81 97 THR A C 1
ATOM 750 O O . THR A 1 97 ? -1.093 -6.643 -1.756 1.00 90.81 97 THR A O 1
ATOM 753 N N . LEU A 1 98 ? -1.412 -6.034 0.376 1.00 92.81 98 LEU A N 1
ATOM 754 C CA . LEU A 1 98 ? -0.654 -4.781 0.279 1.00 92.81 98 LEU A CA 1
ATOM 755 C C . LEU A 1 98 ? 0.830 -4.916 0.625 1.00 92.81 98 LEU A C 1
ATOM 757 O O . LEU A 1 98 ? 1.653 -4.271 -0.017 1.00 92.81 98 LEU A O 1
ATOM 761 N N . VAL A 1 99 ? 1.209 -5.720 1.623 1.00 92.44 99 VAL A N 1
ATOM 762 C CA . VAL A 1 99 ? 2.599 -5.716 2.119 1.00 92.44 99 VAL A CA 1
ATOM 763 C C . VAL A 1 99 ? 3.590 -6.250 1.079 1.00 92.44 99 VAL A C 1
ATOM 765 O O . VA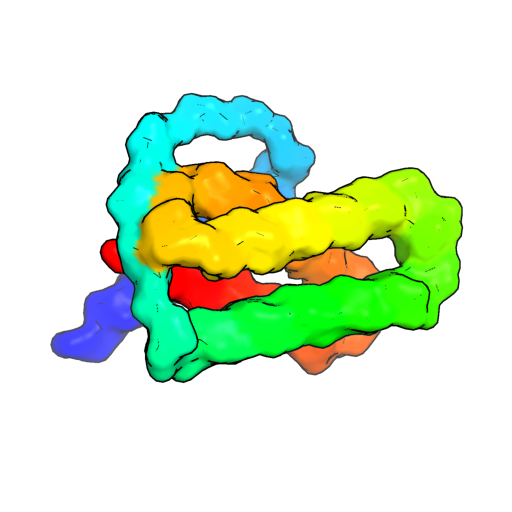L A 1 99 ? 4.570 -5.551 0.814 1.00 92.44 99 VAL A O 1
ATOM 768 N N . PRO A 1 100 ? 3.371 -7.417 0.436 1.00 90.69 100 PRO A N 1
ATOM 769 C CA . PRO A 1 100 ? 4.316 -7.928 -0.555 1.00 90.69 100 PRO A CA 1
ATOM 770 C C . PRO A 1 100 ? 4.595 -6.965 -1.721 1.00 90.69 100 PRO A C 1
ATOM 772 O O . PRO A 1 100 ? 5.774 -6.711 -1.985 1.00 90.69 100 PRO A O 1
ATOM 775 N N . PRO A 1 101 ? 3.590 -6.379 -2.408 1.00 93.56 101 PRO A N 1
ATOM 776 C CA . PRO A 1 101 ? 3.880 -5.461 -3.502 1.00 93.56 101 PRO A CA 1
ATOM 777 C C . PRO A 1 101 ? 4.469 -4.124 -3.029 1.00 93.56 101 PRO A C 1
ATOM 779 O O . PRO A 1 101 ? 5.282 -3.558 -3.757 1.00 93.56 101 PRO A O 1
ATOM 782 N N . LEU A 1 102 ? 4.149 -3.635 -1.820 1.00 93.56 102 LEU A N 1
ATOM 783 C CA . LEU A 1 102 ? 4.805 -2.449 -1.246 1.00 93.56 102 LEU A CA 1
ATOM 784 C C . LEU A 1 102 ? 6.295 -2.712 -0.980 1.00 93.56 102 LEU A C 1
ATOM 786 O O . LEU A 1 102 ? 7.145 -1.931 -1.401 1.00 93.56 102 LEU A O 1
ATOM 790 N N . LEU A 1 103 ? 6.645 -3.830 -0.341 1.00 91.75 103 LEU A N 1
ATOM 791 C CA . LEU A 1 103 ? 8.051 -4.176 -0.093 1.00 91.75 103 LEU A CA 1
ATOM 792 C C . LEU A 1 103 ? 8.817 -4.420 -1.394 1.00 91.75 103 LEU A C 1
ATOM 794 O O . LEU A 1 103 ? 9.962 -3.986 -1.535 1.00 91.75 103 LEU A O 1
ATOM 798 N N . TRP A 1 104 ? 8.171 -5.056 -2.371 1.00 92.31 104 TRP A N 1
ATOM 799 C CA . TRP A 1 104 ? 8.733 -5.198 -3.707 1.00 92.31 104 TRP A CA 1
ATOM 800 C C . TRP A 1 104 ? 8.988 -3.833 -4.355 1.00 92.31 104 TRP A C 1
ATOM 802 O O . TRP A 1 104 ? 10.091 -3.592 -4.843 1.00 92.31 104 TRP A O 1
ATOM 812 N N . ALA A 1 105 ? 8.021 -2.911 -4.301 1.00 90.25 105 ALA A N 1
ATOM 813 C CA . ALA A 1 105 ? 8.176 -1.561 -4.837 1.00 90.25 105 ALA A CA 1
ATOM 814 C C . ALA A 1 105 ? 9.339 -0.829 -4.157 1.00 90.25 105 ALA A C 1
ATOM 816 O O . ALA A 1 105 ? 10.202 -0.295 -4.848 1.00 90.25 105 ALA A O 1
ATOM 817 N N . ALA A 1 106 ? 9.443 -0.903 -2.827 1.00 90.94 106 ALA A N 1
ATOM 818 C CA . ALA A 1 106 ? 10.539 -0.305 -2.064 1.00 90.94 106 ALA A CA 1
ATOM 819 C C . ALA A 1 106 ? 11.929 -0.825 -2.471 1.00 90.94 106 ALA A C 1
ATOM 821 O O . ALA A 1 106 ? 12.912 -0.099 -2.331 1.00 90.94 106 ALA A O 1
ATOM 822 N N . LYS A 1 107 ? 12.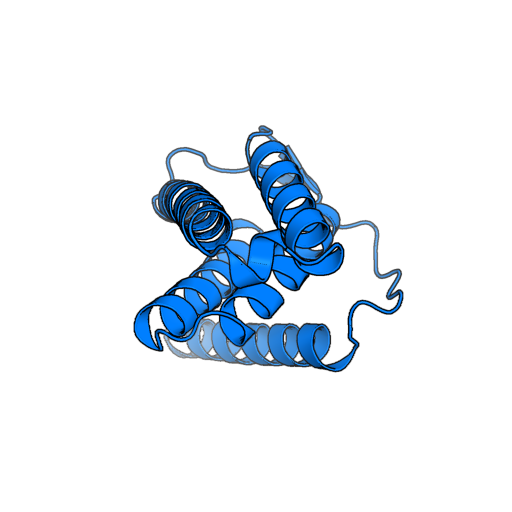027 -2.064 -2.971 1.00 89.81 107 LYS A N 1
ATOM 823 C CA . LYS A 1 107 ? 13.275 -2.651 -3.492 1.00 89.81 107 LYS A CA 1
ATOM 824 C C . LYS A 1 107 ? 13.587 -2.254 -4.933 1.00 89.81 107 LYS A C 1
ATOM 826 O O . LYS A 1 107 ? 14.732 -2.383 -5.358 1.00 89.81 107 LYS A O 1
ATOM 831 N N . LYS A 1 108 ? 12.572 -1.870 -5.705 1.00 88.56 108 LYS A N 1
ATOM 832 C CA . LYS A 1 108 ? 12.688 -1.595 -7.143 1.00 88.56 108 LYS A CA 1
ATOM 833 C C . LYS A 1 108 ? 12.825 -0.115 -7.460 1.00 88.56 108 LYS A C 1
ATOM 835 O O . LYS A 1 108 ? 13.454 0.226 -8.457 1.00 88.56 108 LYS A O 1
ATOM 840 N N . VAL A 1 109 ? 12.274 0.752 -6.617 1.00 86.19 109 VAL A N 1
ATOM 841 C CA . VAL A 1 109 ? 12.494 2.193 -6.735 1.00 86.19 109 VAL A CA 1
ATOM 842 C C . VAL A 1 109 ? 13.969 2.517 -6.530 1.00 86.19 109 VAL A C 1
ATOM 844 O O . VAL A 1 109 ? 14.616 2.001 -5.621 1.00 86.19 109 VAL A O 1
ATOM 847 N N . ARG A 1 110 ? 14.503 3.383 -7.392 1.00 84.19 110 ARG A N 1
ATOM 848 C CA . ARG A 1 110 ? 15.904 3.826 -7.325 1.00 84.19 110 ARG A CA 1
ATOM 849 C C . ARG A 1 110 ? 16.113 4.973 -6.334 1.00 84.19 110 ARG A C 1
ATOM 851 O O . ARG A 1 110 ? 17.234 5.197 -5.897 1.00 84.19 110 ARG A O 1
ATOM 858 N N . ASP A 1 111 ? 15.045 5.696 -6.004 1.00 85.69 111 ASP A N 1
ATOM 859 C CA . ASP A 1 111 ? 15.070 6.806 -5.055 1.00 85.69 111 ASP A CA 1
ATOM 860 C C . ASP A 1 111 ? 14.968 6.292 -3.609 1.00 85.69 111 ASP A C 1
ATOM 862 O O . ASP A 1 111 ? 13.993 5.638 -3.226 1.00 85.69 111 ASP A O 1
ATOM 866 N N . GLU A 1 112 ? 15.985 6.585 -2.796 1.00 86.38 112 GLU A N 1
ATOM 867 C CA . GLU A 1 112 ? 16.048 6.149 -1.394 1.00 86.38 112 GLU A CA 1
ATOM 868 C C . GLU A 1 112 ? 14.947 6.789 -0.534 1.00 86.38 112 GLU A C 1
ATOM 870 O O . GLU A 1 112 ? 14.428 6.151 0.391 1.00 86.38 112 GLU A O 1
ATOM 875 N N . GLY A 1 113 ? 14.552 8.024 -0.863 1.00 86.31 113 GLY A N 1
ATOM 876 C CA . GLY A 1 113 ? 13.444 8.721 -0.215 1.00 86.31 113 GLY A CA 1
ATOM 877 C C . GLY A 1 113 ? 12.123 7.988 -0.433 1.00 86.31 113 GLY A C 1
ATOM 878 O O . GLY A 1 113 ? 11.423 7.676 0.529 1.00 86.31 113 GLY A O 1
ATOM 879 N N . ALA A 1 114 ? 11.828 7.619 -1.677 1.00 85.12 114 ALA A N 1
ATOM 880 C CA . ALA A 1 114 ? 10.664 6.835 -2.059 1.00 85.12 114 ALA A CA 1
ATOM 881 C C . ALA A 1 114 ? 10.691 5.439 -1.424 1.00 85.12 114 ALA A C 1
ATOM 883 O O . ALA A 1 114 ? 9.681 5.001 -0.878 1.00 85.12 114 ALA A O 1
ATOM 884 N N . SER A 1 115 ? 11.841 4.756 -1.413 1.00 88.44 115 SER A N 1
ATOM 885 C CA . SER A 1 115 ? 11.984 3.457 -0.734 1.00 88.44 115 SER A CA 1
ATOM 886 C C . SER A 1 115 ? 11.637 3.558 0.755 1.00 88.44 115 SER A C 1
ATOM 888 O O . SER A 1 115 ? 10.895 2.732 1.294 1.00 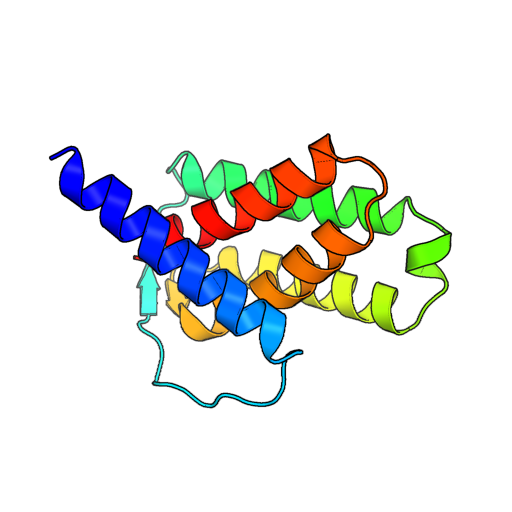88.44 115 SER A O 1
ATOM 890 N N . THR A 1 116 ? 12.136 4.603 1.418 1.00 88.56 116 THR A N 1
ATOM 891 C CA . THR A 1 116 ? 11.876 4.867 2.838 1.00 88.56 116 THR A CA 1
ATOM 892 C C . THR A 1 116 ? 10.411 5.208 3.085 1.00 88.56 116 THR A C 1
ATOM 894 O O . THR A 1 116 ? 9.807 4.658 4.007 1.00 88.56 116 THR A O 1
ATOM 897 N N . ALA A 1 117 ? 9.818 6.052 2.238 1.00 87.69 117 ALA A N 1
ATOM 898 C CA . ALA A 1 117 ? 8.402 6.388 2.305 1.00 87.69 117 ALA A CA 1
ATOM 899 C C . ALA A 1 117 ? 7.539 5.125 2.192 1.00 87.69 117 ALA A C 1
ATOM 901 O O . ALA A 1 117 ? 6.707 4.889 3.062 1.00 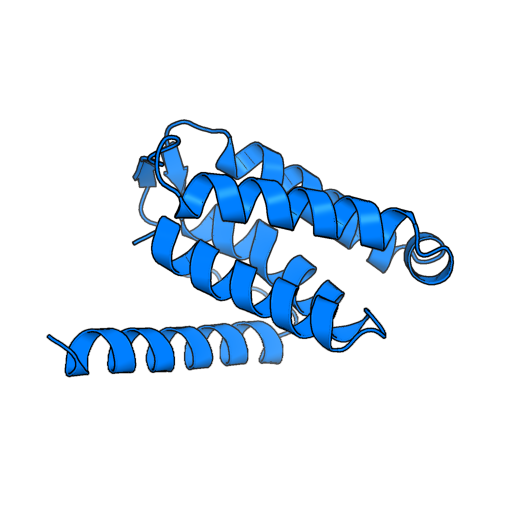87.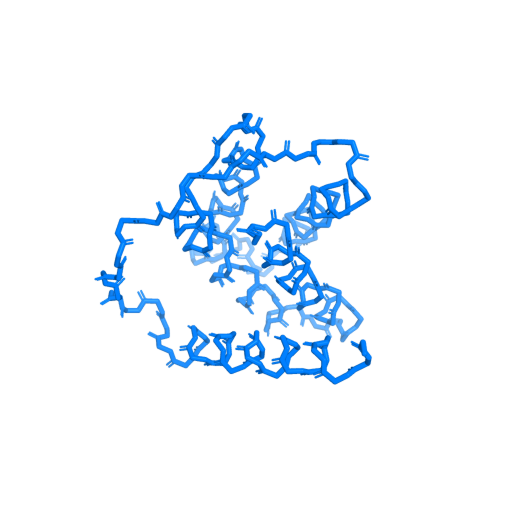69 117 ALA A O 1
ATOM 902 N N . ILE A 1 118 ? 7.805 4.250 1.215 1.00 89.44 118 ILE A N 1
ATOM 903 C CA . ILE A 1 118 ? 7.049 3.003 1.024 1.00 89.44 118 ILE A CA 1
ATOM 904 C C . ILE A 1 118 ? 7.151 2.079 2.245 1.00 89.44 118 ILE A C 1
ATOM 906 O O . ILE A 1 118 ? 6.148 1.512 2.677 1.00 89.44 118 ILE A O 1
ATOM 910 N N . LYS A 1 119 ? 8.334 1.953 2.858 1.00 89.06 119 LYS A N 1
ATOM 911 C CA . LYS A 1 119 ? 8.499 1.177 4.101 1.00 89.06 119 LYS A CA 1
ATOM 912 C C . LYS A 1 119 ? 7.706 1.777 5.262 1.00 89.06 119 LYS A C 1
ATOM 914 O O . LYS A 1 119 ? 7.114 1.035 6.042 1.00 89.06 119 LYS A O 1
ATOM 919 N N . LEU A 1 120 ? 7.638 3.105 5.353 1.00 88.81 120 LEU A N 1
ATOM 920 C CA . LEU A 1 120 ? 6.832 3.784 6.365 1.00 88.81 120 LEU A CA 1
ATOM 921 C C . LEU A 1 120 ? 5.329 3.519 6.174 1.00 88.81 120 LEU A C 1
ATOM 923 O O . LEU A 1 120 ? 4.619 3.366 7.169 1.00 88.81 120 LEU A O 1
ATOM 927 N N . ILE A 1 121 ? 4.849 3.398 4.926 1.00 89.88 121 ILE A N 1
ATOM 928 C CA . ILE A 1 121 ? 3.461 2.986 4.632 1.00 89.88 121 ILE A CA 1
ATOM 929 C C . ILE A 1 121 ? 3.179 1.626 5.249 1.00 89.88 121 ILE A C 1
ATOM 931 O O . ILE A 1 121 ? 2.130 1.450 5.858 1.00 89.88 121 ILE A O 1
ATOM 935 N N . VAL A 1 122 ? 4.104 0.671 5.109 1.00 89.75 122 VAL A N 1
ATOM 936 C CA . VAL A 1 122 ? 3.937 -0.665 5.687 1.00 89.75 122 VAL A CA 1
ATOM 937 C C . VAL A 1 122 ? 3.754 -0.546 7.198 1.00 89.75 122 VAL A C 1
ATOM 939 O O . VAL A 1 122 ? 2.760 -1.039 7.717 1.00 89.75 122 VAL A O 1
ATOM 942 N N . THR A 1 123 ? 4.609 0.199 7.899 1.00 88.19 123 THR A N 1
ATOM 943 C CA . THR A 1 123 ? 4.449 0.432 9.345 1.00 88.19 123 THR A CA 1
ATOM 944 C C . THR A 1 123 ? 3.093 1.055 9.693 1.00 88.19 123 THR A C 1
ATOM 946 O O . THR A 1 123 ? 2.411 0.573 10.596 1.00 88.19 123 THR A O 1
ATOM 949 N N . LYS A 1 124 ? 2.663 2.087 8.957 1.00 88.00 124 LYS A N 1
ATOM 950 C CA . LYS A 1 124 ? 1.359 2.742 9.169 1.00 88.00 124 LYS A CA 1
ATOM 951 C C . LYS A 1 124 ? 0.185 1.799 8.902 1.00 88.00 124 LYS A C 1
ATOM 953 O O . LYS A 1 124 ? -0.794 1.830 9.640 1.00 88.00 124 LYS A O 1
ATOM 958 N N . LEU A 1 125 ? 0.297 0.933 7.895 1.00 89.44 125 LEU A N 1
ATOM 959 C CA . LEU A 1 125 ? -0.702 -0.084 7.578 1.00 89.44 125 LEU A CA 1
ATOM 960 C C . LEU A 1 125 ? -0.884 -1.053 8.745 1.00 89.44 125 LEU A C 1
ATOM 962 O O . LEU A 1 125 ? -2.009 -1.415 9.064 1.00 89.44 125 LEU A O 1
ATOM 966 N N . PHE A 1 126 ? 0.199 -1.462 9.402 1.00 87.06 126 PHE A N 1
ATOM 967 C CA . PHE A 1 126 ? 0.079 -2.298 10.588 1.00 87.06 126 PHE A CA 1
ATOM 968 C C . PHE A 1 126 ? -0.578 -1.555 11.754 1.00 87.06 126 PHE A C 1
ATOM 970 O O . PHE A 1 126 ? -1.456 -2.131 12.386 1.00 87.06 126 PHE A O 1
ATOM 977 N N . SER A 1 127 ? -0.215 -0.293 12.005 1.00 87.06 127 SER A N 1
ATOM 978 C CA . SER A 1 127 ? -0.858 0.516 13.052 1.00 87.06 127 SER A CA 1
ATOM 979 C C . SER A 1 127 ? -2.356 0.717 12.813 1.00 87.06 127 SER A C 1
ATOM 981 O O . SER A 1 127 ? -3.128 0.691 13.761 1.00 87.06 127 SER A O 1
ATOM 983 N N . LEU A 1 128 ? -2.776 0.876 11.554 1.00 85.81 128 LEU A N 1
ATOM 984 C CA . LEU A 1 128 ? -4.183 1.021 11.165 1.00 85.81 128 LEU A CA 1
ATOM 985 C C . LEU A 1 128 ? -5.021 -0.244 11.443 1.00 85.81 128 LEU A C 1
ATOM 987 O O . LEU A 1 128 ? -6.244 -0.163 11.536 1.00 85.81 128 LEU A O 1
ATOM 991 N N . LEU A 1 129 ? -4.383 -1.415 11.527 1.00 83.88 129 LEU A N 1
ATOM 992 C CA . LEU A 1 129 ? -5.049 -2.720 11.599 1.00 83.88 129 LEU A CA 1
ATOM 993 C C . LEU A 1 129 ? -5.053 -3.354 13.003 1.00 83.88 129 LEU A C 1
ATOM 995 O O . LEU A 1 129 ? -5.521 -4.485 13.137 1.00 83.88 129 LEU A O 1
ATOM 999 N N . VAL A 1 130 ? -4.526 -2.672 14.025 1.00 77.25 130 VAL A N 1
ATOM 1000 C CA . VAL A 1 130 ? -4.445 -3.156 15.421 1.00 77.25 130 VAL A CA 1
ATOM 1001 C C . VAL A 1 130 ? -5.539 -2.514 16.269 1.00 77.25 130 VAL A C 1
ATOM 1003 O O . VAL A 1 130 ? -6.317 -3.277 16.906 1.00 77.25 130 VAL A O 1
#

Secondary structure (DSSP, 8-state):
-HHHHHHHHHHHHHHHHHHHHTTT-------PPEEE--TTSHHHHHHHHHHHHHHHHHHH-HHHHTSHHHHHHHHHHHHHHHHTTSSEEEHHHHHHHHHHHHHHHHHH-S-HHHHHHHHHHHHHHHHHT-

Foldseek 3Di:
DVVVVVVLVVVLVVVLVVCVVVLLPDDPDDQFDKDFFPCVDPLNVLLLVLLVVLLVVLVVDPVLVVDPVSVVLSVLSVVLSVQSPDRIHRLVSNCSSHSNSLQVSLVVDPDVVNSVSSVVSSVSSVVRRD

Radius of gyration: 14.49 Å; chains: 1; bounding box: 32×30×47 Å

Sequence (130 aa):
AESAGLQLGLFLWDEINRLDSNGGKEHVPEIGRVVALDRTSSEYVEVQSEVKNTIRMMRSDNELMATPEGAQRIAELEAGKELIQADQVNEGLVKRTLVPPLLWAAKKVRDEGASTAIKLIVTKLFSLLV

pLDDT: mean 81.07, std 16.59, range [39.06, 95.44]